Protein AF-A0A7V9R8P6-F1 (afdb_monomer_lite)

Sequence (81 aa):
MNEPDPREPLDPPLVQSTAAGIPPDARRMGFDRNTEQGALLALTGSLDPAKPGHKVVAWLLLLSVAVPGVFVLLSTLVGRA

Secondary structure (DSSP, 8-state):
-PPPPTTS-----STTTT-TT--HHHHHTT--TTSHHHHHHHHHHH--TTSHHHHHHHHHHHHHHHHHHHHHHHHHHHTT-

Structure (mmCIF, N/CA/C/O backbone):
data_AF-A0A7V9R8P6-F1
#
_entry.id   AF-A0A7V9R8P6-F1
#
loop_
_atom_site.group_PDB
_atom_site.id
_atom_site.type_symbol
_atom_site.label_atom_id
_atom_site.label_alt_id
_atom_site.label_comp_id
_atom_site.label_asym_id
_atom_site.label_entity_id
_atom_site.label_seq_id
_atom_site.pdbx_PDB_ins_code
_atom_site.Cartn_x
_atom_site.Cartn_y
_atom_site.Cartn_z
_atom_site.occupancy
_atom_site.B_iso_or_equiv
_atom_site.auth_seq_id
_atom_site.auth_comp_id
_atom_site.auth_asym_id
_atom_site.auth_atom_id
_atom_site.pdbx_PDB_model_num
ATOM 1 N N . MET A 1 1 ? 44.835 3.732 -46.601 1.00 51.22 1 MET A N 1
ATOM 2 C CA . MET A 1 1 ? 44.194 4.524 -45.535 1.00 51.22 1 MET A CA 1
ATOM 3 C C . MET A 1 1 ? 42.749 4.707 -45.978 1.00 51.22 1 MET A C 1
ATOM 5 O O . MET A 1 1 ? 42.528 5.513 -46.866 1.00 51.22 1 MET A O 1
ATOM 9 N N . ASN A 1 2 ? 41.817 3.859 -45.530 1.00 62.72 2 ASN A N 1
ATOM 10 C CA . ASN A 1 2 ? 40.392 4.064 -45.830 1.00 62.72 2 ASN A CA 1
ATOM 11 C C . ASN A 1 2 ? 39.885 5.149 -44.879 1.00 62.72 2 ASN A C 1
ATOM 13 O O . ASN A 1 2 ? 40.066 5.020 -43.669 1.00 62.72 2 ASN A O 1
ATOM 17 N N . GLU A 1 3 ? 39.328 6.225 -45.423 1.00 71.75 3 GLU A N 1
ATOM 18 C CA . GLU A 1 3 ? 38.691 7.274 -44.632 1.00 71.75 3 GLU A CA 1
ATOM 19 C C . GLU A 1 3 ? 37.378 6.726 -44.044 1.00 71.75 3 GLU A C 1
ATOM 21 O O . GLU A 1 3 ? 36.621 6.083 -44.774 1.00 71.75 3 GLU A O 1
ATOM 26 N N . PRO A 1 4 ? 37.105 6.912 -42.741 1.00 66.50 4 PRO A N 1
ATOM 27 C CA . PRO A 1 4 ? 35.827 6.514 -42.160 1.00 66.50 4 PRO A CA 1
ATOM 28 C C . PRO A 1 4 ? 34.693 7.370 -42.747 1.00 66.50 4 PRO A C 1
ATOM 30 O O . PRO A 1 4 ? 34.808 8.595 -42.809 1.00 66.50 4 PRO A O 1
ATOM 33 N N . ASP A 1 5 ? 33.609 6.724 -43.190 1.00 69.81 5 ASP A N 1
ATOM 34 C CA . ASP A 1 5 ? 32.431 7.389 -43.759 1.00 69.81 5 ASP A CA 1
ATOM 35 C C . ASP A 1 5 ? 31.733 8.244 -42.677 1.00 69.81 5 ASP A C 1
ATOM 37 O O . ASP A 1 5 ? 31.284 7.702 -41.664 1.00 69.81 5 ASP A O 1
ATOM 41 N N . PRO A 1 6 ? 31.582 9.571 -42.866 1.00 68.69 6 PRO A N 1
ATOM 42 C CA . PRO A 1 6 ? 30.906 10.458 -41.913 1.00 68.69 6 PRO A CA 1
ATOM 43 C C . PRO A 1 6 ? 29.421 10.144 -41.676 1.00 68.69 6 PRO A C 1
ATOM 45 O O . PRO A 1 6 ? 28.797 10.775 -40.822 1.00 68.69 6 PRO A O 1
ATOM 48 N N . ARG A 1 7 ? 28.824 9.242 -42.466 1.00 63.31 7 ARG A N 1
ATOM 49 C CA . ARG A 1 7 ? 27.427 8.807 -42.334 1.00 63.31 7 ARG A CA 1
ATOM 50 C C . ARG A 1 7 ? 27.261 7.477 -41.620 1.00 63.31 7 ARG A C 1
ATOM 52 O O . ARG A 1 7 ? 26.118 7.045 -41.479 1.00 63.31 7 ARG A O 1
ATOM 59 N N . GLU A 1 8 ? 28.342 6.840 -41.180 1.00 66.56 8 GLU A N 1
ATOM 60 C CA . GLU A 1 8 ? 28.232 5.666 -40.324 1.00 66.56 8 GLU A CA 1
ATOM 61 C C . GLU A 1 8 ? 27.632 6.126 -38.985 1.00 66.56 8 GLU A C 1
ATOM 63 O O . GLU A 1 8 ? 28.248 6.936 -38.281 1.00 66.56 8 GLU A O 1
ATOM 68 N N . PRO A 1 9 ? 26.391 5.723 -38.646 1.00 63.16 9 PRO A N 1
ATOM 69 C CA . PRO A 1 9 ? 25.799 6.097 -37.378 1.00 63.16 9 PRO A CA 1
ATOM 70 C C . PRO A 1 9 ? 26.682 5.490 -36.297 1.00 63.16 9 PRO A C 1
ATOM 72 O O . PRO A 1 9 ? 26.744 4.272 -36.170 1.00 63.16 9 PRO A O 1
ATOM 75 N N . LEU A 1 10 ? 27.391 6.336 -35.551 1.00 64.88 10 LEU A N 1
ATOM 76 C CA . LEU A 1 10 ? 28.088 5.926 -34.340 1.00 64.88 10 LEU A CA 1
ATOM 77 C C . LEU A 1 10 ? 27.065 5.178 -33.492 1.00 64.88 10 LEU A C 1
ATOM 79 O O . LEU A 1 10 ? 26.121 5.814 -33.021 1.00 64.88 10 LEU A O 1
ATOM 83 N N . ASP A 1 11 ? 27.214 3.860 -33.346 1.00 62.22 11 ASP A N 1
ATOM 84 C CA . ASP A 1 11 ? 26.401 3.069 -32.430 1.00 62.22 11 ASP A CA 1
ATOM 85 C C . ASP A 1 11 ? 26.411 3.806 -31.084 1.00 62.22 11 ASP A C 1
ATOM 87 O O . ASP A 1 11 ? 27.465 3.889 -30.440 1.00 62.22 11 ASP A O 1
ATOM 91 N N . PRO A 1 12 ? 25.301 4.448 -30.665 1.00 62.91 12 PRO A N 1
ATOM 92 C CA . PRO A 1 12 ? 25.348 5.278 -29.480 1.00 62.91 12 PRO A CA 1
ATOM 93 C C . PRO A 1 12 ? 25.647 4.352 -28.300 1.00 62.91 12 PRO A C 1
ATOM 95 O O . PRO A 1 12 ? 24.991 3.311 -28.165 1.00 62.91 12 PRO A O 1
ATOM 98 N N . PRO A 1 13 ? 26.626 4.688 -27.443 1.00 52.16 13 PRO A N 1
ATOM 99 C CA . PRO A 1 13 ? 27.064 3.803 -26.380 1.00 52.16 13 PRO A CA 1
ATOM 100 C C . PRO A 1 13 ? 25.910 3.609 -25.400 1.00 52.16 13 PRO A C 1
ATOM 102 O O . PRO A 1 13 ? 25.628 4.475 -24.585 1.00 52.16 13 PRO A O 1
ATOM 105 N N . LEU A 1 14 ? 25.209 2.481 -25.514 1.00 54.12 14 LEU A N 1
ATOM 106 C CA . LEU A 1 14 ? 24.384 1.848 -24.482 1.00 54.12 14 LEU A CA 1
ATOM 107 C C . LEU A 1 14 ? 23.496 2.776 -23.619 1.00 54.12 14 LEU A C 1
ATOM 109 O O . LEU A 1 14 ? 23.205 2.437 -22.473 1.00 54.12 14 LEU A O 1
ATOM 113 N N . VAL A 1 15 ? 22.950 3.879 -24.150 1.00 51.50 15 VAL A N 1
ATOM 114 C CA . VAL A 1 15 ? 21.991 4.755 -23.427 1.00 51.50 15 VAL A CA 1
ATOM 115 C C . VAL A 1 15 ? 20.588 4.119 -23.342 1.00 51.50 15 VAL A C 1
ATOM 117 O O . VAL A 1 15 ? 19.573 4.785 -23.169 1.00 51.50 15 VAL A O 1
ATOM 120 N N . GLN A 1 16 ? 20.487 2.799 -23.501 1.00 54.09 16 GLN A N 1
ATOM 121 C CA . GLN A 1 16 ? 19.235 2.052 -23.355 1.00 54.09 16 GLN A CA 1
ATOM 122 C C . GLN A 1 16 ? 19.082 1.427 -21.961 1.00 54.09 16 GLN A C 1
ATOM 124 O O . GLN A 1 16 ? 17.985 1.019 -21.589 1.00 54.09 16 GLN A O 1
ATOM 129 N N . SER A 1 17 ? 20.150 1.393 -21.163 1.00 50.09 17 SER A N 1
ATOM 130 C CA . SER A 1 17 ? 20.201 0.683 -19.880 1.00 50.09 17 SER A CA 1
ATOM 131 C C . SER A 1 17 ? 19.592 1.447 -18.696 1.00 50.09 17 SER A C 1
ATOM 133 O O . SER A 1 17 ? 19.389 0.861 -17.636 1.00 50.09 17 SER A O 1
ATOM 135 N N . THR A 1 18 ? 19.214 2.720 -18.857 1.00 49.03 18 THR A N 1
ATOM 13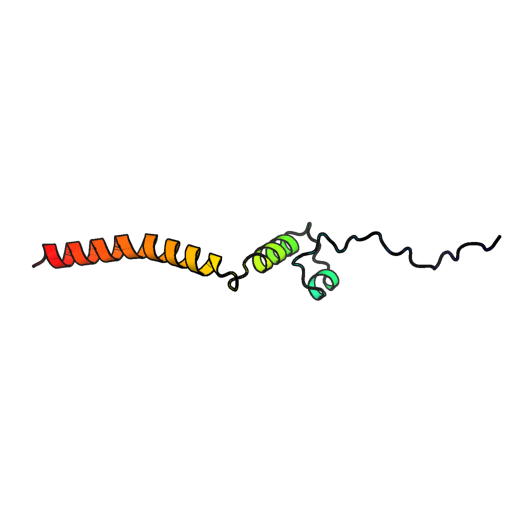6 C CA . THR A 1 18 ? 18.499 3.486 -17.815 1.00 49.03 18 THR A CA 1
ATOM 137 C C . THR A 1 18 ? 16.982 3.540 -18.024 1.00 49.03 18 THR A C 1
ATOM 139 O O . THR A 1 18 ? 16.268 4.078 -17.177 1.00 49.03 18 THR A O 1
ATOM 142 N N . ALA A 1 19 ? 16.480 2.946 -19.113 1.00 51.25 19 ALA A N 1
ATOM 143 C CA . ALA A 1 19 ? 15.070 2.921 -19.503 1.00 51.25 19 ALA A CA 1
ATOM 144 C C . ALA A 1 19 ? 14.368 1.602 -19.133 1.00 51.25 19 ALA A C 1
ATOM 146 O O . ALA A 1 19 ? 13.480 1.144 -19.853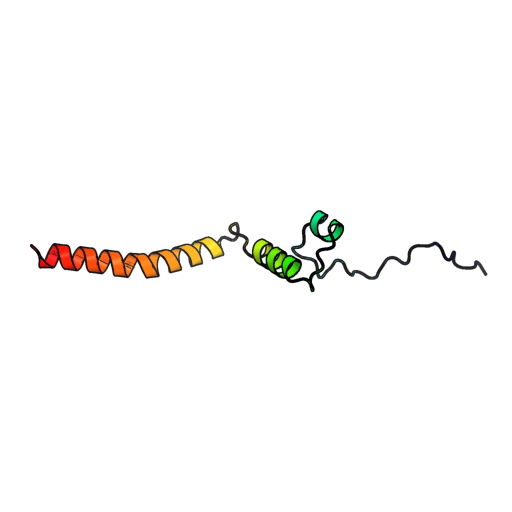 1.00 51.25 19 ALA A O 1
ATOM 147 N N . ALA A 1 20 ? 14.754 0.975 -18.020 1.00 52.81 20 ALA A N 1
ATOM 148 C CA . ALA A 1 20 ? 14.019 -0.153 -17.455 1.00 52.81 20 ALA A CA 1
ATOM 149 C C . ALA A 1 20 ? 12.650 0.339 -16.938 1.00 52.81 20 ALA A C 1
ATOM 151 O O . ALA A 1 20 ? 12.499 0.646 -15.760 1.00 52.81 20 ALA A O 1
ATOM 152 N N . GLY A 1 21 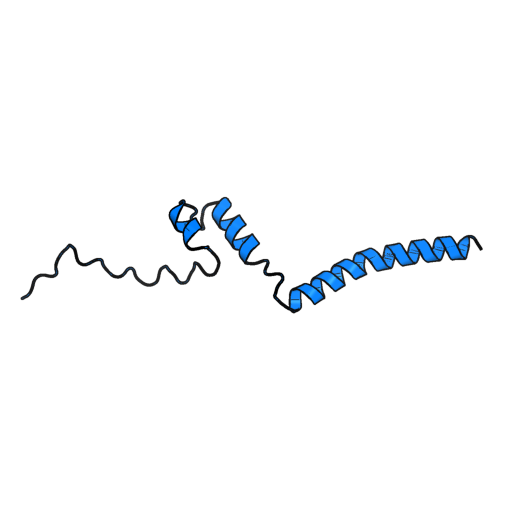? 11.679 0.499 -17.841 1.00 56.59 21 GLY A N 1
ATOM 153 C CA . GLY A 1 21 ? 10.299 0.862 -17.505 1.00 56.59 21 GLY A CA 1
ATOM 154 C C . GLY A 1 21 ? 9.617 1.889 -18.410 1.00 56.59 21 GLY A C 1
ATOM 155 O O . GLY A 1 21 ? 8.428 2.115 -18.223 1.00 56.59 21 GLY A O 1
ATOM 156 N N . ILE A 1 22 ? 10.304 2.505 -19.384 1.00 55.22 22 ILE A N 1
ATOM 157 C CA . ILE A 1 22 ? 9.639 3.431 -20.321 1.00 55.22 22 ILE A CA 1
ATOM 158 C C . ILE A 1 22 ? 9.210 2.667 -21.585 1.00 55.22 22 ILE A C 1
ATOM 160 O O . ILE A 1 22 ? 10.087 2.170 -22.302 1.00 55.22 22 ILE A O 1
ATOM 164 N N . PRO A 1 23 ? 7.893 2.571 -21.880 1.00 58.66 23 PRO A N 1
ATOM 165 C CA . PRO A 1 23 ? 7.387 1.928 -23.088 1.00 58.66 23 PRO A CA 1
ATOM 166 C C . PRO A 1 23 ? 8.020 2.534 -24.349 1.00 58.66 23 PRO A C 1
ATOM 168 O O . PRO A 1 23 ? 8.233 3.750 -24.398 1.00 58.66 23 PRO A O 1
ATOM 171 N N . PRO A 1 24 ? 8.307 1.727 -25.385 1.00 61.16 24 PRO A N 1
ATOM 172 C CA . PRO A 1 24 ? 8.972 2.201 -26.602 1.00 61.16 24 PRO A CA 1
ATOM 173 C C . PRO A 1 24 ? 8.233 3.369 -27.281 1.00 61.16 24 PRO A C 1
ATOM 175 O O . PRO A 1 24 ? 8.882 4.245 -27.854 1.00 61.16 24 PRO A O 1
ATOM 178 N N . ASP A 1 25 ? 6.908 3.444 -27.135 1.00 60.50 25 ASP A N 1
ATOM 179 C CA . ASP A 1 25 ? 6.086 4.530 -27.680 1.00 60.50 25 ASP A CA 1
ATOM 180 C C . ASP A 1 25 ? 6.207 5.855 -26.909 1.00 60.50 25 ASP A C 1
ATOM 182 O O . ASP A 1 25 ? 6.127 6.924 -27.512 1.00 60.50 25 ASP A O 1
ATOM 186 N N . ALA A 1 26 ? 6.490 5.828 -25.602 1.00 60.12 26 ALA A N 1
ATOM 187 C CA . ALA A 1 26 ? 6.608 7.044 -24.791 1.00 60.12 26 ALA A CA 1
ATOM 188 C C . ALA A 1 26 ? 7.856 7.866 -25.161 1.00 60.12 26 ALA A C 1
ATOM 190 O O . ALA A 1 26 ? 7.804 9.096 -25.210 1.00 60.12 26 ALA A O 1
ATOM 191 N N . ARG A 1 27 ? 8.952 7.191 -25.539 1.00 60.91 27 ARG A N 1
ATOM 192 C CA . ARG A 1 27 ? 10.150 7.855 -26.081 1.00 60.91 27 ARG A CA 1
ATOM 193 C C . ARG A 1 27 ? 9.877 8.550 -27.417 1.00 60.91 27 ARG A C 1
ATOM 195 O O . ARG A 1 27 ? 10.438 9.610 -27.674 1.00 60.91 27 ARG A O 1
ATOM 202 N N . ARG A 1 28 ? 9.002 7.983 -28.257 1.00 59.12 28 ARG A N 1
ATOM 203 C CA . ARG A 1 28 ? 8.623 8.566 -29.558 1.00 59.12 28 ARG A CA 1
ATOM 204 C C . ARG A 1 28 ? 7.722 9.795 -29.430 1.00 59.12 28 ARG A C 1
ATOM 206 O O . ARG A 1 28 ? 7.675 10.597 -30.354 1.00 59.12 28 ARG A O 1
ATOM 213 N N . MET A 1 29 ? 7.052 9.960 -28.291 1.00 58.69 29 MET A N 1
ATOM 214 C CA . MET A 1 29 ? 6.189 11.109 -27.991 1.00 58.69 29 MET A CA 1
ATOM 215 C C . MET A 1 29 ? 6.926 12.267 -27.294 1.00 58.69 29 MET A C 1
ATOM 217 O O . MET A 1 29 ? 6.306 13.280 -26.990 1.00 58.69 29 MET A O 1
ATOM 221 N N . GLY A 1 30 ? 8.240 12.148 -27.057 1.00 56.91 30 GLY A N 1
ATOM 222 C CA . GLY A 1 30 ? 9.043 13.196 -26.413 1.00 56.91 30 GLY A CA 1
ATOM 223 C C . GLY A 1 30 ? 9.006 13.179 -24.882 1.00 56.91 30 GLY A C 1
ATOM 224 O O . GLY A 1 30 ? 9.499 14.112 -24.252 1.00 56.91 30 GLY A O 1
ATOM 225 N N . PHE A 1 31 ? 8.460 12.123 -24.268 1.00 55.47 31 PHE A N 1
ATOM 226 C CA . PHE A 1 31 ? 8.507 11.946 -22.819 1.00 55.47 31 PHE A CA 1
ATOM 227 C C . PHE A 1 31 ? 9.889 11.436 -22.401 1.00 55.47 31 PHE A C 1
ATOM 229 O O . PHE A 1 31 ? 10.175 10.237 -22.421 1.00 55.47 31 PHE A O 1
ATOM 236 N N . ASP A 1 32 ? 10.763 12.377 -22.055 1.00 59.66 32 ASP A N 1
ATOM 237 C CA . ASP A 1 32 ? 12.071 12.107 -21.463 1.00 59.66 32 ASP A CA 1
ATOM 238 C C . ASP A 1 32 ? 11.953 11.840 -19.950 1.00 59.66 32 ASP A C 1
ATOM 240 O O . ASP A 1 32 ? 11.025 12.318 -19.291 1.00 59.66 32 ASP A O 1
ATOM 244 N N . ARG A 1 33 ? 12.903 11.098 -19.369 1.00 56.62 33 ARG A N 1
ATOM 245 C CA . ARG A 1 33 ? 12.930 10.774 -17.929 1.00 56.62 33 ARG A CA 1
ATOM 246 C C . ARG A 1 33 ? 13.039 12.018 -17.032 1.00 56.62 33 ARG A C 1
ATOM 248 O O . ARG A 1 33 ? 12.643 11.938 -15.873 1.00 56.62 33 ARG A O 1
ATOM 255 N N . ASN A 1 34 ? 13.538 13.144 -17.551 1.00 61.53 34 ASN A N 1
ATOM 256 C CA . ASN A 1 34 ? 13.578 14.429 -16.842 1.00 61.53 34 ASN A CA 1
ATOM 257 C C . ASN A 1 34 ? 12.273 15.234 -16.914 1.00 61.53 34 ASN A C 1
ATOM 259 O O . ASN A 1 34 ? 12.183 16.297 -16.304 1.00 61.53 34 ASN A O 1
ATOM 263 N N . THR A 1 35 ? 11.266 14.760 -17.646 1.00 65.69 35 THR A N 1
ATOM 264 C CA . THR A 1 35 ? 9.937 15.379 -17.634 1.00 65.69 35 THR A CA 1
ATOM 265 C C . THR A 1 35 ? 9.095 14.776 -16.517 1.00 65.69 35 THR A C 1
ATOM 267 O O . THR A 1 35 ? 9.180 13.578 -16.232 1.00 65.69 35 THR A O 1
ATOM 270 N N . GLU A 1 36 ? 8.246 15.592 -15.892 1.00 64.12 36 GLU A N 1
ATOM 271 C CA . GLU A 1 36 ? 7.326 15.139 -14.841 1.00 64.12 36 GLU A CA 1
ATOM 272 C C . GLU A 1 36 ? 6.473 13.953 -15.311 1.00 64.12 36 GLU A C 1
ATOM 274 O O . GLU A 1 36 ? 6.246 12.996 -14.572 1.00 64.12 36 GLU A O 1
ATOM 279 N N . GLN A 1 37 ? 6.062 13.967 -16.581 1.00 63.91 37 GLN A N 1
ATOM 280 C CA . GLN A 1 37 ? 5.267 12.898 -17.175 1.00 63.91 37 GLN A CA 1
ATOM 281 C C . GLN A 1 37 ? 6.078 11.6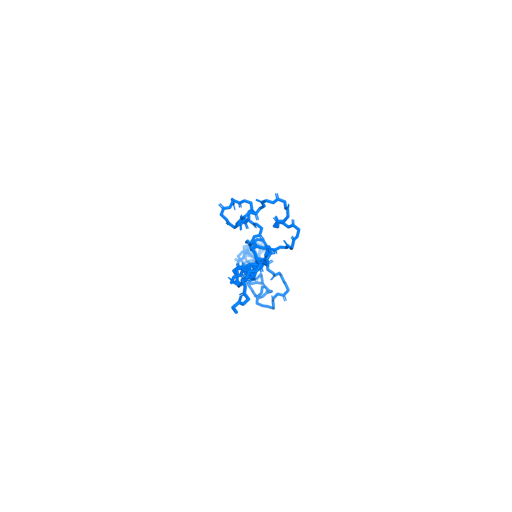02 -17.355 1.00 63.91 37 GLN A C 1
ATOM 283 O O . GLN A 1 37 ? 5.546 10.517 -17.118 1.00 63.91 37 GLN A O 1
ATOM 288 N N . GLY A 1 38 ? 7.371 11.689 -17.692 1.00 65.00 38 GLY A N 1
ATOM 289 C CA . GLY A 1 38 ? 8.278 10.537 -17.733 1.00 65.00 38 GLY A CA 1
ATOM 290 C C . GLY A 1 38 ? 8.543 9.933 -16.349 1.00 65.00 38 GLY A C 1
ATOM 291 O O . GLY A 1 38 ? 8.607 8.710 -16.213 1.00 65.00 38 GLY A O 1
ATOM 292 N N . ALA A 1 39 ? 8.620 10.767 -15.306 1.00 71.88 39 ALA A N 1
ATOM 293 C CA . ALA A 1 39 ? 8.758 10.320 -13.920 1.00 71.88 39 ALA A CA 1
ATOM 294 C C . ALA A 1 39 ? 7.490 9.616 -13.407 1.00 71.88 39 ALA A C 1
ATOM 296 O O . ALA A 1 39 ? 7.585 8.550 -12.797 1.00 71.88 39 ALA A O 1
ATOM 297 N N . LEU A 1 40 ? 6.304 10.157 -13.705 1.00 70.62 40 LEU A N 1
ATOM 298 C CA . LEU A 1 40 ? 5.021 9.531 -13.365 1.00 70.62 40 LEU A CA 1
ATOM 299 C C . LEU A 1 40 ? 4.807 8.211 -14.117 1.00 70.62 40 LEU A C 1
ATOM 301 O O . LEU A 1 40 ? 4.308 7.245 -13.538 1.00 70.62 40 LEU A O 1
ATOM 305 N N . LEU A 1 41 ? 5.224 8.126 -15.382 1.00 70.62 41 LEU A N 1
ATOM 306 C CA . LEU A 1 41 ? 5.131 6.891 -16.162 1.00 70.62 41 LEU A CA 1
ATOM 307 C C . LEU A 1 41 ? 6.114 5.817 -15.665 1.00 70.62 41 LEU A C 1
ATOM 309 O O . LEU A 1 41 ? 5.745 4.654 -15.529 1.00 70.62 41 LEU A O 1
ATOM 313 N N . ALA A 1 42 ? 7.345 6.202 -15.316 1.00 67.38 42 ALA A N 1
ATOM 314 C CA . ALA A 1 42 ? 8.314 5.293 -14.703 1.00 67.38 42 ALA A CA 1
ATOM 315 C C . ALA A 1 42 ? 7.857 4.817 -13.313 1.00 67.38 42 ALA A C 1
ATOM 317 O O . ALA A 1 42 ? 8.044 3.653 -12.959 1.00 67.38 42 ALA A O 1
ATOM 318 N N . LEU A 1 43 ? 7.214 5.695 -12.539 1.00 70.31 43 LEU A N 1
ATOM 319 C CA . LEU A 1 43 ? 6.635 5.352 -11.246 1.00 70.31 43 LEU A CA 1
ATOM 320 C C . LEU A 1 43 ? 5.472 4.371 -11.417 1.00 70.31 43 LEU A C 1
ATOM 322 O O . LEU A 1 43 ? 5.496 3.299 -10.822 1.00 70.31 43 LEU A O 1
ATOM 326 N N . THR A 1 44 ? 4.500 4.675 -12.274 1.00 71.38 44 THR A N 1
ATOM 327 C CA . THR A 1 44 ? 3.351 3.788 -12.528 1.00 71.38 44 THR A CA 1
ATOM 328 C C . THR A 1 44 ? 3.762 2.441 -13.126 1.00 71.38 44 THR A C 1
ATOM 330 O O . THR A 1 44 ? 3.213 1.424 -12.719 1.00 71.38 44 THR A O 1
ATOM 333 N N . GLY A 1 45 ? 4.784 2.395 -13.987 1.00 65.88 45 GLY A N 1
ATOM 334 C CA . GLY A 1 45 ? 5.379 1.142 -14.466 1.00 65.88 45 GLY A CA 1
ATOM 335 C C . GLY A 1 45 ? 6.152 0.363 -13.391 1.00 65.88 45 GLY A C 1
ATOM 336 O O . GLY A 1 45 ? 6.260 -0.859 -13.471 1.00 65.88 45 GLY A O 1
ATOM 337 N N . SER A 1 46 ? 6.671 1.039 -12.359 1.00 64.81 46 SER A N 1
ATOM 338 C CA . SER A 1 46 ? 7.324 0.382 -11.216 1.00 64.81 46 SER A CA 1
ATOM 339 C C . SER A 1 46 ? 6.328 -0.229 -10.221 1.00 64.81 46 SER A C 1
ATOM 341 O O . SER A 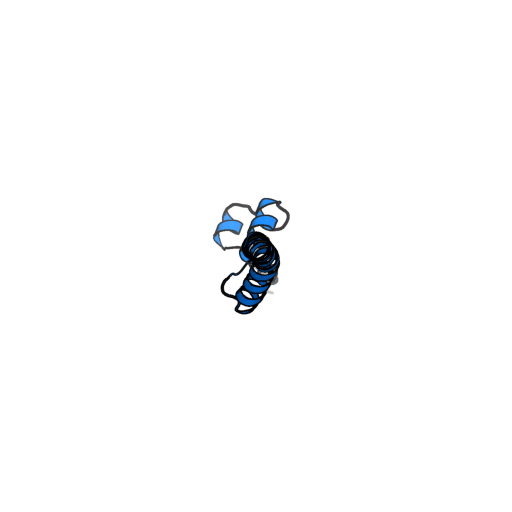1 46 ? 6.675 -1.190 -9.520 1.00 64.81 46 SER A O 1
ATOM 343 N N . LEU A 1 47 ? 5.091 0.287 -10.186 1.00 66.12 47 LEU A N 1
ATOM 344 C CA . LEU A 1 47 ? 3.964 -0.290 -9.456 1.00 66.12 47 LEU A CA 1
ATOM 345 C C . LEU A 1 47 ? 3.433 -1.508 -10.223 1.00 66.12 47 LEU A C 1
ATOM 347 O O . LEU A 1 47 ? 2.355 -1.482 -10.803 1.00 66.12 47 LEU A O 1
ATOM 351 N N . ASP A 1 48 ? 4.211 -2.585 -10.228 1.00 63.03 48 ASP A N 1
ATOM 352 C CA . ASP A 1 48 ? 3.806 -3.859 -10.812 1.00 63.03 48 ASP A CA 1
ATOM 353 C C . ASP A 1 48 ? 2.978 -4.681 -9.796 1.00 63.03 48 ASP A C 1
ATOM 355 O O . ASP A 1 48 ? 3.547 -5.211 -8.828 1.00 63.03 48 ASP A O 1
ATOM 359 N N . PRO A 1 49 ? 1.649 -4.820 -9.988 1.00 60.28 49 PRO A N 1
ATOM 360 C CA . PRO A 1 49 ? 0.794 -5.627 -9.123 1.00 60.28 49 PRO A CA 1
ATOM 361 C C . PRO A 1 49 ? 1.034 -7.139 -9.284 1.00 60.28 49 PRO A C 1
ATOM 363 O O . PRO A 1 49 ? 0.529 -7.918 -8.473 1.00 60.28 49 PRO A O 1
ATOM 366 N N . ALA A 1 50 ? 1.798 -7.580 -10.296 1.00 62.03 50 ALA A N 1
ATOM 367 C CA . ALA A 1 50 ? 2.111 -8.990 -10.528 1.00 62.03 50 ALA A CA 1
ATOM 368 C C . ALA A 1 50 ? 3.192 -9.532 -9.577 1.00 62.03 50 ALA A C 1
ATOM 370 O O . ALA A 1 50 ? 3.379 -10.749 -9.479 1.00 62.03 50 ALA A O 1
ATOM 371 N N . LYS A 1 51 ? 3.883 -8.664 -8.823 1.00 65.25 51 LYS A N 1
ATOM 372 C CA . LYS A 1 51 ? 4.864 -9.102 -7.824 1.00 65.25 51 LYS A CA 1
ATOM 373 C C . LYS A 1 51 ? 4.146 -9.744 -6.631 1.00 65.25 51 LYS A C 1
ATOM 375 O O . LYS A 1 51 ? 3.333 -9.082 -5.984 1.00 65.25 51 LYS A O 1
ATOM 380 N N . PRO A 1 52 ? 4.484 -10.988 -6.239 1.00 64.00 52 PRO A N 1
ATOM 381 C CA . PRO A 1 52 ? 3.839 -11.663 -5.109 1.00 64.00 52 PRO A CA 1
ATOM 382 C C . PRO A 1 52 ? 3.996 -10.897 -3.783 1.00 64.00 52 PRO A C 1
ATOM 384 O O . PRO A 1 52 ? 3.124 -10.984 -2.920 1.00 64.00 52 PRO A O 1
ATOM 387 N N . GLY A 1 53 ? 5.041 -10.069 -3.646 1.00 67.56 53 GLY A N 1
ATOM 388 C CA . GLY A 1 53 ? 5.212 -9.162 -2.505 1.00 67.56 53 GLY A CA 1
ATOM 389 C C . GLY A 1 53 ? 4.138 -8.070 -2.404 1.00 67.56 53 GLY A C 1
ATOM 390 O O . GLY A 1 53 ? 3.795 -7.658 -1.299 1.00 67.56 53 GLY A O 1
ATOM 391 N N . HIS A 1 54 ? 3.539 -7.652 -3.525 1.00 75.94 54 HIS A N 1
ATOM 392 C CA . HIS A 1 54 ? 2.469 -6.654 -3.525 1.00 75.94 54 HIS A CA 1
ATOM 393 C C . HIS A 1 54 ? 1.215 -7.181 -2.825 1.00 75.94 54 HIS A C 1
ATOM 395 O O . HIS A 1 54 ? 0.597 -6.462 -2.047 1.00 75.94 54 HIS A O 1
ATOM 401 N N . LYS A 1 55 ? 0.889 -8.467 -3.013 1.00 75.94 55 LYS A N 1
ATOM 402 C CA . LYS A 1 55 ? -0.224 -9.110 -2.302 1.00 75.94 55 LYS A CA 1
ATOM 403 C C . LYS A 1 55 ? -0.029 -9.067 -0.791 1.00 75.94 55 LYS A C 1
ATOM 405 O O . LYS A 1 55 ? -0.984 -8.789 -0.078 1.00 75.94 55 LYS A O 1
ATOM 410 N N . VAL A 1 56 ? 1.189 -9.307 -0.306 1.00 84.88 56 VAL A N 1
ATOM 411 C CA . VAL A 1 56 ? 1.493 -9.288 1.133 1.00 84.88 56 VAL A CA 1
ATOM 412 C C . VAL A 1 56 ? 1.324 -7.881 1.706 1.00 84.88 56 VAL A C 1
ATOM 414 O O . VAL A 1 56 ? 0.644 -7.717 2.715 1.00 84.88 56 VAL A O 1
ATOM 417 N N . VAL A 1 57 ? 1.868 -6.859 1.038 1.00 84.44 57 VAL A N 1
ATOM 418 C CA . VAL A 1 57 ? 1.730 -5.455 1.465 1.00 84.44 57 VAL A CA 1
ATOM 419 C C . VAL A 1 57 ? 0.274 -4.988 1.396 1.00 84.44 57 VAL A C 1
ATOM 421 O O . VAL A 1 57 ? -0.203 -4.338 2.323 1.00 84.44 57 VAL A O 1
ATOM 424 N N . ALA A 1 58 ? -0.457 -5.364 0.345 1.00 87.06 58 ALA A N 1
ATOM 425 C CA . ALA A 1 58 ? -1.878 -5.067 0.210 1.00 87.06 58 ALA A CA 1
ATOM 426 C C . ALA A 1 58 ? -2.701 -5.711 1.336 1.00 87.06 58 ALA A C 1
ATOM 428 O O . ALA A 1 58 ? -3.529 -5.037 1.942 1.00 87.06 58 ALA A O 1
ATOM 429 N N . TRP A 1 59 ? -2.440 -6.980 1.671 1.00 92.75 59 TRP A N 1
ATOM 430 C CA . TRP A 1 59 ? -3.076 -7.654 2.807 1.00 92.75 59 TRP A CA 1
ATOM 431 C C . TRP A 1 59 ? -2.724 -7.003 4.148 1.00 92.75 59 TRP A C 1
ATOM 433 O O . TRP A 1 59 ? -3.605 -6.851 4.989 1.00 92.75 59 TRP A O 1
ATOM 443 N N . LEU A 1 60 ? -1.472 -6.579 4.344 1.00 93.75 60 LEU A N 1
ATOM 444 C CA . LEU A 1 60 ? -1.034 -5.847 5.538 1.00 93.75 60 LEU A CA 1
ATOM 445 C C . LEU A 1 60 ? -1.779 -4.522 5.700 1.00 93.75 60 LEU A C 1
ATOM 447 O O . LEU A 1 60 ? -2.328 -4.267 6.770 1.00 93.75 60 LEU A O 1
ATOM 451 N N . LEU A 1 61 ? -1.843 -3.704 4.643 1.00 91.81 61 LEU A N 1
ATOM 452 C CA . LEU A 1 61 ? -2.605 -2.454 4.668 1.00 91.81 61 LEU A CA 1
ATOM 453 C C . LEU A 1 61 ? -4.091 -2.717 4.923 1.00 91.81 61 LEU A C 1
ATOM 455 O O . LEU A 1 61 ? -4.700 -2.039 5.749 1.00 91.81 61 LEU A O 1
ATOM 459 N N . LEU A 1 62 ? -4.659 -3.717 4.245 1.00 93.31 62 LEU A N 1
ATOM 460 C CA . LEU A 1 62 ? -6.062 -4.079 4.396 1.00 93.31 62 LEU A CA 1
ATOM 461 C C . LEU A 1 62 ? -6.375 -4.485 5.839 1.00 93.31 62 LEU A C 1
ATOM 463 O O . LEU A 1 62 ? -7.308 -3.950 6.429 1.00 93.31 62 LEU A O 1
ATOM 467 N N . LEU A 1 63 ? -5.580 -5.380 6.429 1.00 96.56 63 LEU A N 1
ATOM 468 C CA . LEU A 1 63 ? -5.756 -5.818 7.814 1.00 96.56 63 LEU A CA 1
ATOM 469 C C . LEU A 1 63 ? -5.535 -4.671 8.801 1.00 96.56 63 LEU A C 1
ATOM 471 O O . LEU A 1 63 ? -6.312 -4.531 9.739 1.00 96.56 63 LEU A O 1
ATOM 475 N N . SER A 1 64 ? -4.536 -3.816 8.577 1.00 96.38 64 SER A N 1
ATOM 476 C CA . SER A 1 64 ? -4.252 -2.678 9.457 1.00 96.38 64 SER A CA 1
ATOM 477 C C . SER A 1 64 ? -5.422 -1.698 9.564 1.00 96.38 64 SER A C 1
ATOM 479 O O . SER A 1 64 ? -5.577 -1.065 10.605 1.00 96.38 64 SER A O 1
ATOM 481 N N . VAL A 1 65 ? -6.234 -1.559 8.512 1.00 93.31 65 VAL A N 1
ATOM 482 C CA . VAL A 1 65 ? -7.423 -0.691 8.508 1.00 93.31 65 VAL A CA 1
ATOM 483 C C . VAL A 1 65 ? -8.680 -1.456 8.928 1.00 93.31 65 VAL A C 1
ATOM 485 O O . VAL A 1 65 ? -9.493 -0.943 9.697 1.00 93.31 65 VAL A O 1
ATOM 488 N N . ALA A 1 66 ? -8.847 -2.693 8.457 1.00 95.38 66 ALA A N 1
ATOM 489 C CA . ALA A 1 66 ? -10.040 -3.490 8.719 1.00 95.38 66 ALA A CA 1
ATOM 490 C C . ALA A 1 66 ? -10.113 -3.984 10.170 1.00 95.38 66 ALA A C 1
ATOM 492 O O . ALA A 1 66 ? -11.188 -3.950 10.765 1.00 95.38 66 ALA A O 1
ATOM 493 N N . VAL A 1 67 ? -8.993 -4.413 10.765 1.00 96.94 67 VAL A N 1
ATOM 494 C CA . VAL A 1 67 ? -8.965 -4.981 12.125 1.00 96.94 67 VAL A CA 1
ATOM 495 C C . VAL A 1 67 ? -9.477 -3.989 13.179 1.00 96.94 67 VAL A C 1
ATOM 497 O O . VAL A 1 67 ? -10.381 -4.369 13.926 1.00 96.94 67 VAL A O 1
ATOM 500 N N . PRO A 1 68 ? -9.009 -2.724 13.234 1.00 94.19 68 PRO A N 1
ATOM 501 C CA . PRO A 1 68 ? -9.569 -1.732 14.152 1.00 94.19 68 PRO A CA 1
ATOM 502 C C . PRO A 1 68 ? -11.073 -1.514 13.948 1.00 94.19 68 PRO A C 1
ATOM 504 O O . PRO A 1 68 ? -11.820 -1.449 14.921 1.00 94.19 68 PRO A O 1
ATOM 507 N N . GLY A 1 69 ? -11.533 -1.443 12.694 1.00 95.06 69 GLY A N 1
ATOM 508 C CA . GLY A 1 69 ? -12.946 -1.223 12.372 1.00 95.06 69 GLY A CA 1
ATOM 509 C C . GLY A 1 69 ? -13.842 -2.377 12.822 1.00 95.06 69 GLY A C 1
ATOM 510 O O . GLY A 1 69 ? -14.856 -2.156 13.481 1.00 95.06 69 GLY A O 1
ATOM 511 N N . VAL A 1 70 ? -13.435 -3.616 12.528 1.00 95.56 70 VAL A N 1
ATOM 512 C CA . VAL A 1 70 ? -14.139 -4.829 12.971 1.00 95.56 70 VAL A CA 1
ATOM 513 C C . VAL A 1 70 ? -14.139 -4.927 14.495 1.00 95.56 70 VAL A C 1
ATOM 515 O O . VAL A 1 70 ? -15.162 -5.276 15.080 1.00 95.56 70 VAL A O 1
ATOM 518 N N . PHE A 1 71 ? -13.030 -4.581 15.152 1.00 96.3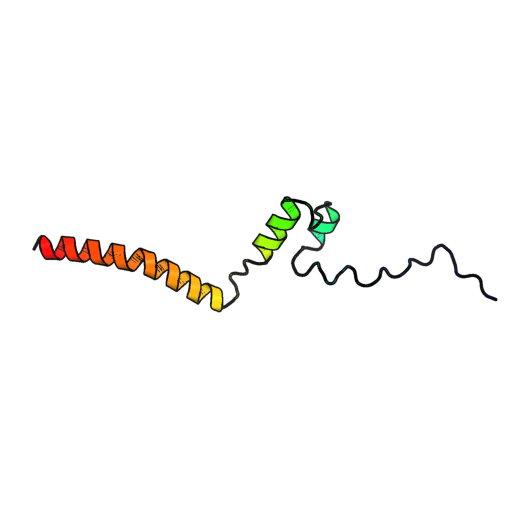8 71 PHE A N 1
ATOM 519 C CA . PHE A 1 71 ? -12.935 -4.595 16.609 1.00 96.38 71 PHE A CA 1
ATOM 520 C C . PHE A 1 71 ? -13.905 -3.605 17.261 1.00 96.38 71 PHE A C 1
ATOM 522 O O . PHE A 1 71 ? -14.613 -3.975 18.194 1.00 96.38 71 PHE A O 1
ATOM 529 N N . VAL A 1 72 ? -13.985 -2.370 16.756 1.00 95.19 72 VAL A N 1
ATOM 530 C CA . VAL A 1 72 ? -14.950 -1.368 17.241 1.00 95.19 72 VAL A CA 1
ATOM 531 C C . VAL A 1 72 ? -16.388 -1.817 16.977 1.00 95.19 72 VAL A C 1
ATOM 533 O O . VAL A 1 72 ? -17.257 -1.692 17.838 1.00 95.19 72 VAL A O 1
ATOM 536 N N . LEU A 1 73 ? -16.662 -2.380 15.802 1.00 94.12 73 LEU A N 1
ATOM 537 C CA . LEU A 1 73 ? -17.991 -2.889 15.479 1.00 94.12 73 LEU A CA 1
ATOM 538 C C . LEU A 1 73 ? -18.405 -4.013 16.439 1.00 94.12 73 LEU A C 1
ATOM 540 O O . LEU A 1 73 ? -19.498 -3.981 16.996 1.00 94.12 73 LEU A O 1
ATOM 544 N N . LEU A 1 74 ? -17.516 -4.972 16.694 1.00 96.00 74 LEU A N 1
ATOM 545 C CA . LEU A 1 74 ? -17.785 -6.064 17.622 1.00 96.00 74 LEU A CA 1
ATOM 546 C C . LEU A 1 74 ? -17.910 -5.569 19.068 1.00 96.00 74 LEU A C 1
ATOM 548 O O . LEU A 1 74 ? -18.813 -6.005 19.777 1.00 96.00 74 LEU A O 1
ATOM 552 N N . SER A 1 75 ? -17.055 -4.641 19.504 1.00 91.25 75 SER A N 1
ATOM 553 C CA . SER A 1 75 ? -17.115 -4.095 20.863 1.00 91.25 75 SER A CA 1
ATOM 554 C C . SER A 1 75 ? -18.406 -3.316 21.110 1.00 91.25 75 SER A C 1
ATOM 556 O O . SER A 1 75 ? -19.002 -3.441 22.177 1.00 91.25 75 SER A O 1
ATOM 558 N N . THR A 1 76 ? -18.894 -2.577 20.111 1.00 92.62 76 THR A N 1
ATOM 559 C CA . THR A 1 76 ? -20.186 -1.880 20.196 1.00 92.62 76 THR A CA 1
ATOM 560 C C . THR A 1 76 ? -21.384 -2.822 20.133 1.00 92.62 76 THR A C 1
ATOM 562 O O . THR A 1 76 ? -22.387 -2.539 20.779 1.00 92.62 76 THR A O 1
ATOM 565 N N . LEU A 1 77 ? -21.300 -3.935 19.401 1.00 92.81 77 LEU A N 1
ATOM 566 C CA . LEU A 1 77 ? -22.350 -4.959 19.364 1.00 92.81 77 LEU A CA 1
ATOM 567 C C . LEU A 1 77 ? -22.433 -5.734 20.684 1.00 92.81 77 LEU A C 1
ATOM 569 O O . LEU A 1 77 ? -23.523 -5.906 21.217 1.00 92.81 77 LEU A O 1
ATOM 573 N N . VAL A 1 78 ? -21.290 -6.155 21.233 1.00 89.12 78 VAL A N 1
ATOM 574 C CA . VAL A 1 78 ? -21.220 -6.886 22.507 1.00 89.12 78 VAL A CA 1
ATOM 575 C C . VAL A 1 78 ? -21.564 -5.983 23.688 1.00 89.12 78 VAL A C 1
ATOM 577 O O . VAL A 1 78 ? -22.296 -6.405 24.568 1.00 89.12 78 VAL A O 1
ATOM 580 N N . GLY A 1 79 ? -21.097 -4.732 23.707 1.00 78.44 79 GLY A N 1
ATOM 581 C CA . GLY A 1 79 ? -21.431 -3.779 24.772 1.00 78.44 79 GLY A CA 1
ATOM 582 C C . GLY A 1 79 ? -22.877 -3.267 24.741 1.00 78.44 79 GLY A C 1
ATOM 583 O O . GLY A 1 79 ? -23.278 -2.542 25.648 1.00 78.44 79 GLY A O 1
ATOM 584 N N . ARG A 1 80 ? -23.645 -3.594 23.693 1.00 66.31 80 ARG A N 1
ATOM 585 C CA . ARG A 1 80 ? -25.080 -3.288 23.570 1.00 66.31 80 ARG A CA 1
ATOM 586 C C . ARG A 1 80 ? -25.994 -4.483 23.868 1.00 66.31 80 ARG A C 1
ATOM 588 O O . ARG A 1 80 ? -27.207 -4.275 23.885 1.00 66.31 80 ARG A O 1
ATOM 595 N N . ALA A 1 81 ? -25.440 -5.683 24.050 1.00 54.88 81 ALA A N 1
ATOM 596 C CA . ALA A 1 81 ? -26.156 -6.877 24.502 1.00 54.88 81 ALA A CA 1
ATOM 597 C C . ALA A 1 81 ? -26.101 -6.983 26.032 1.00 54.88 81 ALA A C 1
ATOM 599 O O . ALA A 1 81 ? -27.103 -7.459 26.607 1.00 54.88 81 ALA A O 1
#

pLDDT: mean 71.11, std 15.05, range [49.03, 96.94]

Radius of gyration: 25.94 Å; chains: 1; bounding box: 70×27×71 Å

Foldseek 3Di:
DDDDDPPPPPPPPPPVVVPPQDPPVCVVVVLDCPDPVVVVRSVVSVPDCPPPVVVVVVVVVVCVVVVVVVVVVVCVVVVVD